Protein AF-A0A254Q9S1-F1 (afdb_monomer)

Nearest PDB structures (foldseek):
  4hr1-assembly1_A  TM=2.603E-01  e=7.343E+00  Pyrococcus abyssi virus 1

Mean predicted aligned error: 4.77 Å

Solvent-accessible surface area (backbone atoms only — not comparable to full-atom values): 5994 Å² total; per-residue (Å²): 132,67,74,38,34,50,60,61,39,41,52,50,66,71,70,48,56,63,75,57,50,44,69,72,57,48,68,79,74,77,31,35,70,64,51,52,54,50,50,54,49,52,60,66,69,50,55,57,71,55,45,40,52,25,61,73,69,67,54,74,69,99,66,93,70,50,78,70,41,63,74,41,57,93,47,40,64,64,44,48,50,54,48,35,47,77,71,67,54,62,42,67,43,74,77,79,73,82,124

Foldseek 3Di:
DDQFPQLQLLCCLLPPDLVVVCVLQDDPPLAHPLLSVQVVQQSPLDDSVSSVVCLVVVHGHPGDDDPSCVVCSVCSSVSVVVRCVVSVSTHGPPPPPPD

pLDDT: mean 89.42, std 12.67, range [37.41, 96.69]

Structure (mmCIF, N/CA/C/O backbone):
data_AF-A0A254Q9S1-F1
#
_entry.id   AF-A0A254Q9S1-F1
#
loop_
_atom_site.group_PDB
_atom_site.id
_atom_site.type_symbol
_atom_site.label_atom_id
_atom_site.label_alt_id
_atom_site.label_comp_id
_atom_site.label_asym_id
_atom_site.label_entity_id
_atom_site.label_seq_id
_atom_site.pdbx_PDB_ins_code
_atom_site.Cartn_x
_atom_site.Cartn_y
_atom_site.Cartn_z
_atom_site.occupancy
_atom_site.B_iso_or_equiv
_atom_site.auth_seq_id
_atom_site.auth_comp_id
_atom_site.auth_asym_id
_atom_site.auth_atom_id
_atom_site.pdbx_PDB_model_num
ATOM 1 N N . MET A 1 1 ? 14.853 10.695 -2.754 1.00 53.91 1 MET A N 1
ATOM 2 C CA . MET A 1 1 ? 15.233 9.310 -3.083 1.00 53.91 1 MET A CA 1
ATOM 3 C C . MET A 1 1 ? 14.813 8.431 -1.928 1.00 53.91 1 MET A C 1
ATOM 5 O O . MET A 1 1 ? 15.469 8.437 -0.891 1.00 53.91 1 MET A O 1
ATOM 9 N N . SER A 1 2 ? 13.680 7.753 -2.096 1.00 65.62 2 SER A N 1
ATOM 10 C CA . SER A 1 2 ? 13.228 6.690 -1.205 1.00 65.62 2 SER A CA 1
ATOM 11 C C . SER A 1 2 ? 14.320 5.636 -1.016 1.00 65.62 2 SER A C 1
ATOM 13 O O . SER A 1 2 ? 15.024 5.274 -1.956 1.00 65.62 2 SER A O 1
ATOM 15 N N . GLN A 1 3 ? 14.445 5.125 0.207 1.00 81.06 3 GLN A N 1
ATOM 16 C CA . GLN A 1 3 ? 15.320 3.993 0.532 1.00 81.06 3 GLN A CA 1
ATOM 17 C C . GLN A 1 3 ? 14.871 2.678 -0.134 1.00 81.06 3 GLN A C 1
ATOM 19 O O . GLN A 1 3 ? 15.621 1.702 -0.143 1.00 81.06 3 GLN A O 1
ATOM 24 N N . TYR A 1 4 ? 13.650 2.647 -0.674 1.00 88.25 4 TYR A N 1
ATOM 25 C CA . TYR A 1 4 ? 13.018 1.467 -1.251 1.00 88.25 4 TYR A CA 1
ATOM 26 C C . TYR A 1 4 ? 12.815 1.604 -2.760 1.00 88.25 4 TYR A C 1
ATOM 28 O O . TYR A 1 4 ? 12.620 2.710 -3.266 1.00 88.25 4 TYR A O 1
ATOM 36 N N . ASP A 1 5 ? 12.789 0.475 -3.466 1.00 91.19 5 ASP A N 1
ATOM 37 C CA . ASP A 1 5 ? 12.329 0.395 -4.853 1.00 91.19 5 ASP A CA 1
ATOM 38 C C . ASP A 1 5 ? 10.794 0.512 -4.906 1.00 91.19 5 ASP A C 1
ATOM 40 O O . ASP A 1 5 ? 10.041 -0.464 -4.954 1.00 91.19 5 ASP A O 1
ATOM 44 N N . VAL A 1 6 ? 10.320 1.757 -4.835 1.00 93.00 6 VAL A N 1
ATOM 45 C CA . VAL A 1 6 ? 8.885 2.079 -4.822 1.00 93.00 6 VAL A CA 1
ATOM 46 C C . VAL A 1 6 ? 8.226 1.781 -6.175 1.00 93.00 6 VAL A C 1
ATOM 48 O O . VAL A 1 6 ? 7.046 1.435 -6.216 1.00 93.00 6 VAL A O 1
ATOM 51 N N . ALA A 1 7 ? 8.978 1.860 -7.276 1.00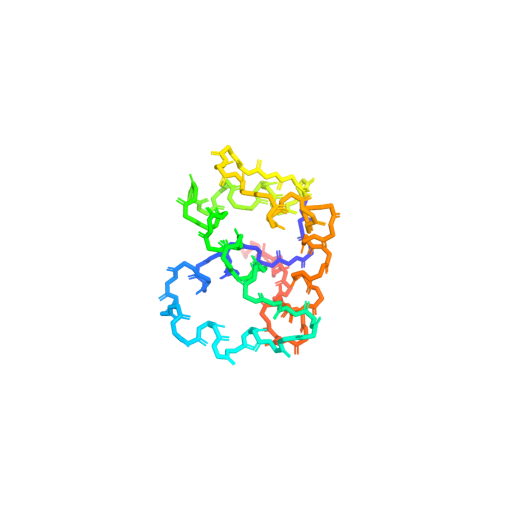 92.88 7 ALA A N 1
ATOM 52 C CA . ALA A 1 7 ? 8.497 1.489 -8.604 1.00 92.88 7 ALA A CA 1
ATOM 53 C C . ALA A 1 7 ? 8.223 -0.022 -8.688 1.00 92.88 7 ALA A C 1
ATOM 55 O O . ALA A 1 7 ? 7.150 -0.444 -9.127 1.00 92.88 7 ALA A O 1
ATOM 56 N N . GLY A 1 8 ? 9.144 -0.849 -8.184 1.00 93.06 8 GLY A N 1
ATOM 57 C CA . GLY A 1 8 ? 8.941 -2.291 -8.042 1.00 93.06 8 GLY A CA 1
ATOM 58 C C . GLY A 1 8 ? 7.734 -2.631 -7.164 1.00 93.06 8 GLY A C 1
ATOM 59 O O . GLY A 1 8 ? 6.902 -3.459 -7.548 1.00 93.06 8 GLY A O 1
ATOM 60 N N . LEU A 1 9 ? 7.573 -1.932 -6.032 1.00 94.69 9 LEU A N 1
ATOM 61 C CA . LEU A 1 9 ? 6.397 -2.075 -5.168 1.00 94.69 9 LEU A CA 1
ATOM 62 C C . LEU A 1 9 ? 5.097 -1.759 -5.923 1.00 94.69 9 LEU A C 1
ATOM 64 O O . LEU A 1 9 ? 4.152 -2.545 -5.857 1.00 94.69 9 LEU A O 1
ATOM 68 N N . TYR A 1 10 ? 5.041 -0.638 -6.650 1.00 96.06 10 TYR A N 1
ATOM 69 C CA . TYR A 1 10 ? 3.871 -0.275 -7.450 1.00 96.06 1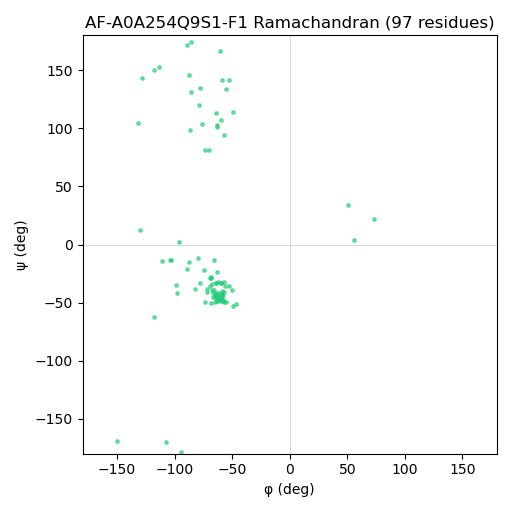0 TYR A CA 1
ATOM 70 C C . TYR A 1 10 ? 3.533 -1.365 -8.468 1.00 96.06 10 TYR A C 1
ATOM 72 O O . TYR A 1 10 ? 2.388 -1.810 -8.512 1.00 96.06 10 TYR A O 1
ATOM 80 N N . ASN A 1 11 ? 4.516 -1.834 -9.243 1.00 94.88 11 ASN A N 1
ATOM 81 C CA . ASN A 1 11 ? 4.294 -2.868 -10.254 1.00 94.88 11 ASN A CA 1
ATOM 82 C C . ASN A 1 11 ? 3.729 -4.147 -9.636 1.00 94.88 11 ASN A C 1
ATOM 84 O O . ASN A 1 11 ? 2.767 -4.720 -10.150 1.00 94.88 11 ASN A O 1
ATOM 88 N N . PHE A 1 12 ? 4.265 -4.567 -8.490 1.00 94.94 12 PHE A N 1
ATOM 89 C CA . PHE A 1 12 ? 3.728 -5.707 -7.763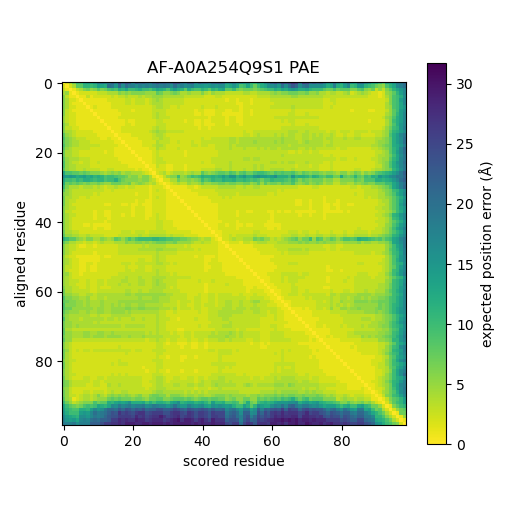 1.00 94.94 12 PHE A CA 1
ATOM 90 C C . PHE A 1 12 ? 2.273 -5.472 -7.319 1.00 94.94 12 PHE A C 1
ATOM 92 O O . PHE A 1 12 ? 1.415 -6.321 -7.563 1.00 94.94 12 PHE A O 1
ATOM 99 N N . LEU A 1 13 ? 1.964 -4.325 -6.706 1.00 95.56 13 LEU A N 1
ATOM 100 C CA . LEU A 1 13 ? 0.614 -4.009 -6.221 1.00 95.56 13 LEU A CA 1
ATOM 101 C C . LEU A 1 13 ? -0.407 -3.818 -7.355 1.00 95.56 13 LEU A C 1
ATOM 103 O O . LEU A 1 13 ? -1.574 -4.165 -7.191 1.00 95.56 13 LEU A O 1
ATOM 107 N N . ALA A 1 14 ? 0.011 -3.274 -8.496 1.00 95.81 14 ALA A N 1
ATOM 108 C CA . ALA A 1 14 ? -0.856 -3.004 -9.639 1.00 95.81 14 ALA A CA 1
ATOM 109 C C . ALA A 1 14 ? -1.161 -4.266 -10.460 1.00 95.81 14 ALA A C 1
ATOM 111 O O . ALA A 1 14 ? -2.260 -4.392 -11.004 1.00 95.81 14 ALA A O 1
ATOM 112 N N . HIS A 1 15 ? -0.208 -5.201 -10.549 1.00 94.69 15 HIS A N 1
ATOM 113 C CA . HIS A 1 15 ? -0.318 -6.382 -11.412 1.00 94.69 15 HIS A CA 1
ATOM 114 C C . HIS A 1 15 ? -0.638 -7.684 -10.670 1.00 94.69 15 HIS A C 1
ATOM 116 O O . HIS A 1 15 ? -1.035 -8.664 -11.303 1.00 94.69 15 HIS A O 1
ATOM 122 N N . THR A 1 16 ? -0.524 -7.717 -9.342 1.00 94.69 16 THR A N 1
ATOM 123 C CA . THR A 1 16 ? -0.945 -8.886 -8.561 1.00 94.69 16 THR A CA 1
ATOM 124 C C . THR A 1 16 ? -2.469 -8.902 -8.398 1.00 94.69 16 THR A C 1
ATOM 126 O O . THR A 1 16 ? -3.057 -7.882 -8.032 1.00 94.69 16 THR A O 1
ATOM 129 N N . PRO A 1 17 ? -3.146 -10.052 -8.602 1.00 95.06 17 PRO A N 1
ATOM 130 C CA . PRO A 1 17 ? -4.585 -10.156 -8.384 1.00 95.06 17 PRO A CA 1
ATOM 131 C C . PRO A 1 17 ? -4.994 -9.722 -6.972 1.00 95.06 17 PRO A C 1
ATOM 133 O O . PRO A 1 17 ? -4.421 -10.179 -5.979 1.00 95.06 17 PRO A O 1
ATOM 136 N N . GLU A 1 18 ? -6.045 -8.903 -6.869 1.00 94.06 18 GLU A N 1
ATOM 137 C CA . GLU A 1 18 ? -6.517 -8.370 -5.582 1.00 94.06 18 GLU A CA 1
ATOM 138 C C . GLU A 1 18 ? -6.847 -9.459 -4.561 1.00 94.06 18 GLU A C 1
ATOM 140 O O . GLU A 1 18 ? -6.602 -9.281 -3.373 1.00 94.06 18 GLU A O 1
ATOM 145 N N . SER A 1 19 ? -7.389 -10.597 -5.003 1.00 94.38 19 SER A N 1
ATOM 146 C CA . SER A 1 19 ? -7.703 -11.720 -4.115 1.00 94.38 19 SER A CA 1
ATOM 147 C C . SER A 1 19 ? -6.446 -12.316 -3.470 1.00 94.38 19 SER A C 1
ATOM 149 O O . SER A 1 19 ? -6.500 -12.753 -2.320 1.00 94.38 19 SER A O 1
ATOM 151 N N . GLY A 1 20 ? -5.314 -12.298 -4.180 1.00 94.31 20 GLY A N 1
ATOM 152 C CA . GLY A 1 20 ? -4.005 -12.687 -3.662 1.00 94.31 20 GLY A CA 1
ATOM 153 C C . GLY A 1 20 ? -3.444 -11.635 -2.711 1.00 94.31 20 GLY A C 1
ATOM 154 O O . GLY A 1 20 ? -3.095 -11.962 -1.577 1.00 94.31 20 GLY A O 1
ATOM 155 N N . LEU A 1 21 ? -3.447 -10.363 -3.126 1.00 94.88 21 LEU A N 1
ATOM 156 C CA . LEU A 1 21 ? -2.976 -9.257 -2.285 1.00 94.88 21 LEU A CA 1
ATOM 157 C C . LEU A 1 21 ? -3.759 -9.165 -0.974 1.00 94.88 21 LEU A C 1
ATOM 159 O O . LEU A 1 21 ? -3.170 -8.999 0.088 1.00 94.88 21 LEU A O 1
ATOM 163 N N . ARG A 1 22 ? -5.082 -9.331 -1.028 1.00 94.56 22 ARG A N 1
ATOM 164 C CA . ARG A 1 22 ? -5.952 -9.302 0.148 1.00 94.56 22 ARG A CA 1
ATOM 165 C C . ARG A 1 22 ? -5.593 -10.406 1.136 1.00 94.56 22 ARG A C 1
ATOM 167 O O . ARG A 1 22 ? -5.440 -10.115 2.313 1.00 94.56 22 ARG A O 1
ATOM 174 N N . LYS A 1 23 ? -5.404 -11.645 0.666 1.00 93.19 23 LYS A N 1
ATOM 175 C CA . LYS A 1 23 ? -4.972 -12.773 1.515 1.00 93.19 23 LYS A CA 1
ATOM 176 C C . LYS A 1 23 ? -3.591 -12.551 2.134 1.00 93.19 23 LYS A C 1
ATOM 178 O O . LYS A 1 23 ? -3.330 -13.050 3.221 1.00 93.19 23 LYS A O 1
ATOM 183 N N . MET A 1 24 ? -2.711 -11.847 1.429 1.00 92.38 24 MET A N 1
ATOM 184 C CA . MET A 1 24 ? -1.339 -11.604 1.868 1.00 92.38 24 MET A CA 1
ATOM 185 C C . MET A 1 24 ? -1.226 -10.437 2.857 1.00 92.38 24 MET A C 1
ATOM 187 O O . MET A 1 24 ? -0.421 -10.485 3.787 1.00 92.38 24 MET A O 1
ATOM 191 N N . LEU A 1 25 ? -1.999 -9.374 2.637 1.00 93.56 25 LEU A N 1
ATOM 192 C CA . LEU A 1 25 ? -1.867 -8.119 3.369 1.00 93.56 25 LEU A CA 1
ATOM 193 C C . LEU A 1 25 ? -2.869 -8.001 4.512 1.00 93.56 25 LEU A C 1
ATOM 195 O O . LEU A 1 25 ? -2.485 -7.544 5.581 1.00 93.56 25 LEU A O 1
ATOM 199 N N . VAL A 1 26 ? -4.128 -8.400 4.313 1.00 94.31 26 VAL A N 1
ATOM 200 C CA . VAL A 1 26 ? -5.191 -8.152 5.294 1.00 94.31 26 VAL A CA 1
ATOM 201 C C . VAL A 1 26 ? -5.113 -9.153 6.443 1.00 94.31 26 VAL A C 1
ATOM 203 O O . VAL A 1 26 ? -5.260 -10.354 6.238 1.00 94.31 26 VAL A O 1
ATOM 206 N N . ASP A 1 27 ? -4.939 -8.653 7.668 1.00 86.12 27 ASP A N 1
ATOM 207 C CA . ASP A 1 27 ? -4.817 -9.474 8.884 1.00 86.12 27 ASP A CA 1
ATOM 208 C C . ASP A 1 27 ? -5.745 -9.039 10.034 1.00 86.12 27 ASP A C 1
ATOM 210 O O . ASP A 1 27 ? -5.602 -9.496 11.169 1.00 86.12 27 ASP A O 1
ATOM 214 N N . ALA A 1 28 ? -6.715 -8.164 9.741 1.00 72.69 28 ALA A N 1
ATOM 215 C CA . ALA A 1 28 ? -7.711 -7.614 10.671 1.00 72.69 28 ALA A CA 1
ATOM 216 C C . ALA A 1 28 ? -7.147 -6.906 11.924 1.00 72.69 28 ALA A C 1
ATOM 218 O O . ALA A 1 28 ? -7.931 -6.450 12.758 1.00 72.69 28 ALA A O 1
ATOM 219 N N . LYS A 1 29 ? -5.820 -6.763 12.047 1.00 80.06 29 LYS A N 1
ATOM 220 C CA . LYS A 1 29 ? -5.147 -6.065 13.149 1.00 80.06 29 LYS A CA 1
ATOM 221 C C . LYS A 1 29 ? -4.359 -4.866 12.644 1.00 80.06 29 LYS A C 1
ATOM 223 O O . LYS A 1 29 ? -4.670 -3.740 13.013 1.00 80.06 29 LYS A O 1
ATOM 228 N N . SER A 1 30 ? -3.362 -5.124 11.810 1.00 82.38 30 SER A N 1
ATOM 229 C CA . SER A 1 30 ? -2.361 -4.149 11.377 1.00 82.38 30 SER A CA 1
ATOM 230 C C . SER A 1 30 ? -2.705 -3.573 10.011 1.00 82.38 30 SER A C 1
ATOM 232 O O . SER A 1 30 ? -2.482 -2.396 9.757 1.00 82.38 30 SER A O 1
ATOM 234 N N . PHE A 1 31 ? -3.294 -4.393 9.140 1.00 93.44 31 PHE A N 1
ATOM 235 C CA . PHE A 1 31 ? -3.782 -3.965 7.837 1.00 93.44 31 PHE A CA 1
ATOM 236 C C . PHE A 1 31 ? -5.202 -4.486 7.656 1.00 93.44 31 PHE A C 1
ATOM 238 O O . PHE A 1 31 ? -5.451 -5.677 7.461 1.00 93.44 31 PHE A O 1
ATOM 245 N N . THR A 1 32 ? -6.169 -3.589 7.793 1.00 95.12 32 THR A N 1
ATOM 246 C CA . THR A 1 32 ? -7.585 -3.950 7.678 1.00 95.12 32 THR A CA 1
ATOM 247 C C . THR A 1 32 ? -8.070 -3.848 6.237 1.00 95.12 32 THR A C 1
ATOM 249 O O . THR A 1 32 ? -7.410 -3.293 5.360 1.00 95.12 32 THR A O 1
ATOM 252 N N . GLU A 1 33 ? -9.288 -4.322 6.007 1.00 94.88 33 GLU A N 1
ATOM 253 C CA . GLU A 1 33 ? -9.997 -4.168 4.739 1.00 94.88 33 GLU A CA 1
ATOM 254 C C . GLU A 1 33 ? -10.062 -2.698 4.271 1.00 94.88 33 GLU A C 1
ATOM 256 O O . GLU A 1 33 ? -9.928 -2.410 3.085 1.00 94.88 33 GLU A O 1
ATOM 261 N N . THR A 1 34 ? -10.191 -1.744 5.200 1.00 95.31 34 THR A N 1
ATOM 262 C CA . THR A 1 34 ? -10.160 -0.306 4.884 1.00 95.31 34 THR A CA 1
ATOM 263 C C . THR A 1 34 ? -8.803 0.123 4.324 1.00 95.31 34 THR A C 1
ATOM 265 O O . THR A 1 34 ? -8.761 0.857 3.341 1.00 95.31 34 THR A O 1
ATOM 268 N N . HIS A 1 35 ? -7.699 -0.370 4.897 1.00 96.19 35 HIS A N 1
ATOM 269 C CA . HIS A 1 35 ? -6.350 -0.080 4.402 1.00 96.19 35 HIS A CA 1
ATOM 270 C C . HIS A 1 35 ? -6.160 -0.638 2.999 1.00 96.19 35 HIS A C 1
ATOM 272 O O . HIS A 1 35 ? -5.691 0.067 2.110 1.00 96.19 35 HIS A O 1
ATOM 278 N N . PHE A 1 36 ? -6.594 -1.880 2.782 1.00 96.69 36 PHE A N 1
ATOM 279 C CA . PHE A 1 36 ? -6.528 -2.518 1.475 1.00 96.69 36 PHE A CA 1
ATOM 280 C C . PHE A 1 36 ? -7.307 -1.733 0.416 1.00 96.69 36 PHE A C 1
ATOM 282 O O . PHE A 1 36 ? -6.782 -1.438 -0.655 1.00 96.69 36 PHE A O 1
ATOM 289 N N . ASN A 1 37 ? -8.535 -1.324 0.730 1.00 95.75 37 ASN A N 1
ATOM 290 C CA . ASN A 1 37 ? -9.359 -0.567 -0.206 1.00 95.75 37 ASN A CA 1
ATOM 291 C C . ASN A 1 37 ? -8.776 0.823 -0.501 1.00 95.75 37 ASN A C 1
ATOM 293 O O . ASN A 1 37 ? -8.787 1.248 -1.657 1.00 95.75 37 ASN A O 1
ATOM 297 N N . LEU A 1 38 ? -8.226 1.518 0.501 1.00 96.19 38 LEU A N 1
ATOM 298 C CA . LEU A 1 38 ? -7.539 2.794 0.294 1.00 96.19 38 LEU A CA 1
ATOM 299 C C . LEU A 1 38 ? -6.265 2.622 -0.548 1.00 96.19 38 LEU A C 1
ATOM 301 O O . LEU A 1 38 ? -6.071 3.366 -1.506 1.00 96.19 38 LEU A O 1
ATOM 305 N 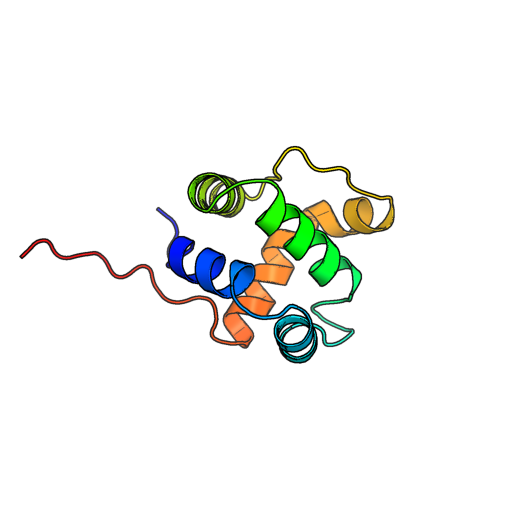N . MET A 1 39 ? -5.455 1.599 -0.271 1.00 95.94 39 MET A N 1
ATOM 306 C CA . MET A 1 39 ? -4.278 1.248 -1.071 1.00 95.94 39 MET A CA 1
ATOM 307 C C . MET A 1 39 ? -4.649 1.030 -2.541 1.00 95.94 39 MET A C 1
ATOM 309 O O . MET A 1 39 ? -4.043 1.640 -3.418 1.00 95.94 39 MET A O 1
ATOM 313 N N . MET A 1 40 ? -5.678 0.224 -2.824 1.00 96.12 40 MET A N 1
ATOM 314 C CA . MET A 1 40 ? -6.110 -0.026 -4.202 1.00 96.12 40 MET A CA 1
ATOM 315 C C . MET A 1 40 ? -6.629 1.241 -4.891 1.00 96.12 40 MET A C 1
ATOM 317 O O . MET A 1 40 ? -6.424 1.400 -6.092 1.00 96.12 40 MET A O 1
ATOM 321 N N . LYS A 1 41 ? -7.268 2.168 -4.160 1.00 95.56 41 LYS A N 1
ATOM 322 C CA . LYS A 1 41 ? -7.641 3.481 -4.715 1.00 95.56 41 LYS A CA 1
ATOM 323 C C . LYS A 1 41 ? -6.410 4.286 -5.116 1.00 95.56 41 LYS A C 1
ATOM 325 O O . LYS A 1 41 ? -6.426 4.872 -6.188 1.00 95.56 41 LYS A O 1
ATOM 330 N N . ILE A 1 42 ? -5.372 4.310 -4.279 1.00 95.75 42 ILE A N 1
ATOM 331 C CA . ILE A 1 42 ? -4.127 5.050 -4.536 1.00 95.75 42 ILE A CA 1
ATOM 332 C C . ILE A 1 42 ? -3.398 4.462 -5.747 1.00 95.75 42 ILE A C 1
ATOM 334 O O . ILE A 1 42 ? -3.082 5.200 -6.675 1.00 95.75 42 ILE A O 1
ATOM 338 N N . VAL A 1 43 ? -3.210 3.138 -5.779 1.00 95.12 43 VAL A N 1
ATOM 339 C CA . VAL A 1 43 ? -2.542 2.423 -6.884 1.00 95.12 43 VAL A CA 1
ATOM 340 C C . VAL A 1 43 ? -3.271 2.636 -8.216 1.00 95.12 43 VAL A C 1
ATOM 342 O O . VAL A 1 43 ? -2.633 2.717 -9.253 1.00 95.12 43 VAL A O 1
ATOM 345 N N . ARG A 1 44 ? -4.603 2.767 -8.204 1.00 94.12 44 ARG A N 1
ATOM 346 C CA . ARG A 1 44 ? -5.416 2.995 -9.414 1.00 94.12 44 ARG A CA 1
ATOM 347 C C . ARG A 1 44 ? -5.596 4.457 -9.807 1.00 94.12 44 ARG A C 1
ATOM 349 O O . ARG A 1 44 ? -6.098 4.722 -10.895 1.00 94.12 44 ARG A O 1
ATOM 356 N N . ALA A 1 45 ? -5.291 5.397 -8.917 1.00 93.25 45 ALA A N 1
ATOM 357 C CA . ALA A 1 45 ? -5.547 6.817 -9.152 1.00 93.25 45 ALA A CA 1
ATOM 358 C C . ALA A 1 45 ? -4.656 7.402 -10.250 1.00 93.25 45 ALA A C 1
ATOM 360 O O . ALA A 1 45 ? -5.036 8.374 -10.900 1.00 93.25 45 ALA A O 1
ATOM 361 N N . GLY A 1 46 ? -3.478 6.810 -10.419 1.00 87.00 46 GLY A N 1
ATOM 362 C CA . GLY A 1 46 ? -2.440 7.258 -11.324 1.00 87.00 46 GLY A CA 1
ATOM 363 C C . GLY A 1 46 ? -1.599 6.095 -11.829 1.00 87.00 46 GLY A C 1
ATOM 364 O O . GLY A 1 46 ? -1.941 4.932 -11.637 1.00 87.00 46 GLY A O 1
ATOM 365 N N . GLY A 1 47 ? -0.492 6.435 -12.482 1.00 90.94 47 GLY A N 1
ATOM 366 C CA . GLY A 1 47 ? 0.548 5.476 -12.843 1.00 90.94 47 GLY A CA 1
ATOM 367 C C . GLY A 1 47 ? 1.666 5.414 -11.803 1.00 90.94 47 GLY A C 1
ATOM 368 O O . GLY A 1 47 ? 1.665 6.154 -10.817 1.00 90.94 47 GLY A O 1
ATOM 369 N N . GLU A 1 48 ? 2.666 4.586 -12.091 1.00 94.81 48 GLU A N 1
ATOM 370 C CA . GLU A 1 48 ? 3.847 4.368 -11.248 1.00 94.81 48 GLU A CA 1
ATOM 371 C C . GLU A 1 48 ? 4.477 5.672 -10.744 1.00 94.81 48 GLU A C 1
ATOM 373 O O . GLU A 1 48 ? 4.646 5.846 -9.542 1.00 94.81 48 GLU A O 1
ATOM 378 N N . ALA A 1 49 ? 4.749 6.626 -11.640 1.00 93.81 49 ALA A N 1
ATOM 379 C CA . ALA A 1 49 ? 5.403 7.886 -11.284 1.00 93.81 49 ALA A CA 1
ATOM 380 C C . ALA A 1 49 ? 4.626 8.691 -10.225 1.00 93.81 49 ALA A C 1
ATOM 382 O O . ALA A 1 49 ? 5.225 9.230 -9.298 1.00 93.81 49 ALA A O 1
ATOM 383 N N . GLN A 1 50 ? 3.292 8.731 -10.326 1.00 94.56 50 GLN A N 1
ATOM 384 C CA . GLN A 1 50 ? 2.454 9.416 -9.338 1.00 94.56 50 GLN A CA 1
ATOM 385 C C . GLN A 1 50 ? 2.407 8.645 -8.021 1.00 94.56 50 GLN A C 1
ATOM 387 O O . GLN A 1 50 ? 2.440 9.250 -6.955 1.00 94.56 50 GLN A O 1
ATOM 392 N N . PHE A 1 51 ? 2.356 7.311 -8.072 1.00 95.69 51 PHE A N 1
ATOM 393 C CA . PHE A 1 51 ? 2.430 6.499 -6.861 1.00 95.69 51 PHE A CA 1
ATOM 394 C C . PHE A 1 51 ? 3.747 6.731 -6.115 1.00 95.69 51 PHE A C 1
ATOM 396 O O . PHE A 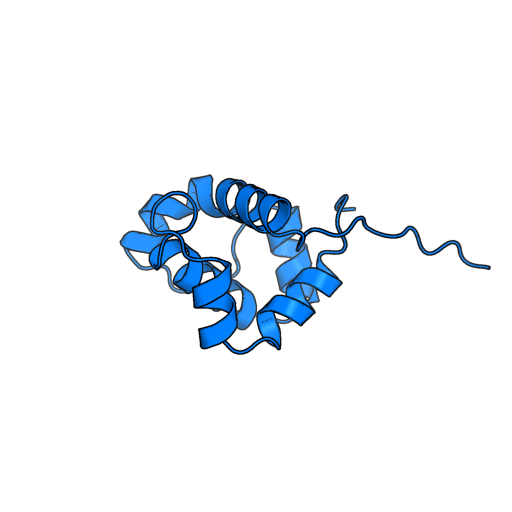1 51 ? 3.724 6.933 -4.904 1.00 95.69 51 PHE A O 1
ATOM 403 N N . VAL A 1 52 ? 4.876 6.747 -6.832 1.00 94.38 52 VAL A N 1
ATOM 404 C CA . VAL A 1 52 ? 6.200 7.029 -6.260 1.00 94.38 52 VAL A CA 1
ATOM 405 C C . VAL A 1 52 ? 6.219 8.409 -5.610 1.00 94.38 52 VAL A C 1
ATOM 407 O O . VAL A 1 52 ? 6.624 8.529 -4.456 1.00 94.38 52 VAL A O 1
ATOM 410 N N . GLU A 1 53 ? 5.725 9.433 -6.306 1.00 94.88 53 GLU A N 1
ATOM 411 C CA . GLU A 1 53 ? 5.644 10.792 -5.768 1.00 94.88 53 GLU A CA 1
ATOM 412 C C . GLU A 1 53 ? 4.822 10.849 -4.470 1.00 94.88 53 GLU A C 1
ATOM 414 O O . GLU A 1 53 ? 5.284 11.409 -3.473 1.00 94.88 53 GLU A O 1
ATOM 419 N N . HIS A 1 54 ? 3.637 10.230 -4.458 1.00 95.75 54 HIS A N 1
ATOM 420 C CA . HIS A 1 54 ? 2.752 10.234 -3.292 1.00 95.75 54 HIS A CA 1
ATOM 421 C C . HIS A 1 54 ? 3.293 9.410 -2.121 1.00 95.75 54 HIS A C 1
ATOM 423 O O . HIS A 1 54 ? 3.151 9.799 -0.963 1.00 95.75 54 HIS A O 1
ATOM 429 N N . PHE A 1 55 ? 3.967 8.298 -2.413 1.00 94.31 55 PHE A N 1
ATOM 430 C CA . PHE A 1 55 ? 4.659 7.499 -1.409 1.00 94.31 55 PHE A CA 1
ATOM 431 C C . PHE A 1 55 ? 5.785 8.306 -0.748 1.00 94.31 55 PHE A C 1
ATOM 433 O O . PHE A 1 55 ? 5.897 8.313 0.476 1.00 94.31 55 PHE A O 1
ATOM 440 N N . GLU A 1 56 ? 6.614 9.002 -1.537 1.00 92.12 56 GLU A N 1
ATOM 441 C CA . GLU A 1 56 ? 7.740 9.788 -1.015 1.00 92.12 56 GLU A CA 1
ATOM 442 C C . GLU A 1 56 ? 7.278 10.996 -0.194 1.00 92.12 56 GLU A C 1
ATOM 444 O O . GLU A 1 56 ? 7.870 11.305 0.841 1.00 92.12 56 GLU A O 1
ATOM 449 N N . LYS A 1 57 ? 6.211 11.668 -0.635 1.00 93.44 57 LYS A N 1
ATOM 450 C CA . LYS A 1 57 ? 5.625 12.814 0.072 1.00 93.44 57 LYS A CA 1
ATOM 451 C C . LYS A 1 57 ? 4.730 12.412 1.240 1.00 93.44 57 LYS A C 1
ATOM 453 O O . LYS A 1 57 ? 4.352 13.275 2.029 1.00 93.44 57 LYS A O 1
ATOM 458 N N . GLN A 1 58 ? 4.385 11.128 1.337 1.00 92.75 58 GLN A N 1
ATOM 459 C CA . GLN A 1 58 ? 3.370 10.606 2.251 1.00 92.75 58 GLN A CA 1
ATOM 460 C C . GLN A 1 58 ? 2.042 11.377 2.166 1.00 92.75 58 GLN A C 1
ATOM 462 O O . GLN A 1 58 ? 1.325 11.534 3.156 1.00 92.75 58 GLN A O 1
ATOM 467 N N . ASP A 1 59 ? 1.704 11.853 0.969 1.00 94.81 59 ASP A N 1
ATOM 468 C CA . ASP A 1 59 ? 0.434 12.498 0.662 1.00 94.81 59 ASP A CA 1
ATOM 469 C C . ASP A 1 59 ? -0.430 11.563 -0.198 1.00 94.81 59 ASP A C 1
ATOM 471 O O . ASP A 1 59 ? -0.173 10.362 -0.298 1.00 94.81 59 ASP A O 1
ATOM 475 N N . PHE A 1 60 ? -1.539 12.065 -0.734 1.00 95.06 60 PHE A N 1
ATOM 476 C CA . PHE A 1 60 ? -2.490 11.230 -1.456 1.00 95.06 60 PHE A CA 1
ATOM 477 C C . PHE A 1 60 ? -2.798 11.820 -2.828 1.00 95.06 60 PHE A C 1
ATOM 479 O O . PHE A 1 60 ? -2.962 13.040 -2.942 1.00 95.06 60 PHE A O 1
ATOM 486 N N . PRO A 1 61 ? -2.978 10.967 -3.852 1.00 94.62 61 PRO A N 1
ATOM 487 C CA . PRO A 1 61 ? -3.519 11.410 -5.124 1.00 94.62 61 PRO A CA 1
ATOM 488 C C . PRO A 1 61 ? -4.922 11.978 -4.939 1.00 94.62 61 PRO A C 1
ATOM 490 O O . PRO A 1 61 ? -5.587 11.781 -3.918 1.00 94.62 61 PRO A O 1
ATOM 493 N N . LYS A 1 62 ? -5.419 12.662 -5.969 1.00 93.25 62 LYS A N 1
ATOM 494 C CA . LYS A 1 62 ? -6.784 13.192 -5.975 1.00 93.25 62 LYS A CA 1
ATOM 495 C C . LYS A 1 62 ? -7.806 12.052 -6.091 1.00 93.25 62 LYS A C 1
ATOM 497 O O . LYS A 1 62 ? -8.322 11.770 -7.168 1.00 93.25 62 LYS A O 1
ATOM 502 N N . ILE A 1 63 ? -8.114 11.409 -4.965 1.00 93.56 63 ILE A N 1
ATOM 503 C CA . ILE A 1 63 ? -9.060 10.292 -4.850 1.00 93.56 63 ILE A CA 1
ATOM 504 C C . ILE A 1 63 ? -10.240 10.629 -3.945 1.00 93.56 63 ILE A C 1
ATOM 506 O O . ILE A 1 63 ? -10.132 11.386 -2.981 1.00 93.56 63 ILE A O 1
ATOM 510 N N . LYS A 1 64 ? -11.392 10.014 -4.227 1.00 93.75 64 LYS A N 1
ATOM 511 C CA . LYS A 1 64 ? -12.567 10.116 -3.358 1.00 93.75 64 LYS A CA 1
ATOM 512 C C . LYS A 1 64 ? -12.384 9.232 -2.121 1.00 93.75 64 LYS A C 1
ATOM 514 O O . LYS A 1 64 ? -12.547 8.007 -2.178 1.00 93.75 64 LYS A O 1
ATOM 519 N N . MET A 1 65 ? -12.081 9.871 -0.997 1.00 93.12 65 MET A N 1
ATOM 520 C CA . MET A 1 65 ? -12.015 9.229 0.314 1.00 93.12 65 MET A CA 1
ATOM 521 C C . MET A 1 65 ? -13.398 9.185 0.964 1.00 93.12 65 MET A C 1
ATOM 523 O O . MET A 1 65 ? -14.118 10.182 0.999 1.00 93.12 65 MET A O 1
ATOM 527 N N . GLY A 1 66 ? -13.779 8.013 1.466 1.00 93.56 66 GLY A N 1
ATOM 528 C CA . GLY A 1 66 ? -14.959 7.853 2.308 1.00 93.56 66 GLY A CA 1
ATOM 529 C C . GLY A 1 66 ? -14.649 8.125 3.786 1.00 93.56 66 GLY A C 1
ATOM 530 O O . GLY A 1 66 ? -13.484 8.260 4.161 1.00 93.56 66 GLY A O 1
ATOM 531 N N . PRO A 1 67 ? -15.666 8.128 4.665 1.00 95.81 67 PRO A N 1
ATOM 532 C CA . PRO A 1 67 ? -15.473 8.371 6.097 1.00 95.81 67 PRO A CA 1
ATOM 533 C C . PRO A 1 67 ? -14.497 7.398 6.774 1.00 95.81 67 PRO A C 1
ATOM 535 O O . PRO A 1 67 ? -13.800 7.780 7.707 1.00 95.81 67 PRO A O 1
ATOM 538 N N . ALA A 1 68 ? -14.437 6.143 6.315 1.00 94.62 68 ALA A N 1
ATOM 539 C CA . ALA A 1 68 ? -13.504 5.144 6.839 1.00 94.62 68 ALA A CA 1
ATOM 540 C C . ALA A 1 68 ? -12.050 5.431 6.424 1.00 94.62 68 ALA A C 1
ATOM 542 O O . ALA A 1 68 ? -11.158 5.337 7.261 1.00 94.62 68 ALA A O 1
ATOM 543 N N . ASP A 1 69 ? -11.832 5.853 5.175 1.00 93.75 69 ASP A N 1
ATOM 544 C CA . ASP A 1 69 ? -10.509 6.231 4.664 1.00 93.75 69 ASP A CA 1
ATOM 545 C C . ASP A 1 69 ? -9.973 7.452 5.422 1.00 93.75 69 ASP A C 1
ATOM 547 O O . ASP A 1 69 ? -8.830 7.470 5.866 1.00 93.75 69 ASP A O 1
ATOM 551 N N . VAL A 1 70 ? -10.832 8.456 5.649 1.00 95.19 70 VAL A N 1
ATOM 552 C CA . VAL A 1 70 ? -10.466 9.689 6.363 1.00 95.19 70 VAL A CA 1
ATOM 553 C C . VAL A 1 70 ? -9.991 9.408 7.791 1.00 95.19 70 VAL A C 1
ATOM 555 O O . VAL A 1 70 ? -9.101 10.101 8.271 1.00 95.19 70 VAL A O 1
ATOM 558 N N . LYS A 1 71 ? -10.539 8.385 8.460 1.00 94.31 71 LYS A N 1
ATOM 559 C CA . LYS A 1 71 ? -10.123 7.994 9.817 1.00 94.31 71 LYS A CA 1
ATOM 560 C C . LYS A 1 71 ? -8.716 7.400 9.871 1.00 94.31 71 LYS A C 1
ATOM 562 O O . LYS A 1 71 ? -8.070 7.515 10.906 1.00 94.31 71 LYS A O 1
ATOM 567 N N . ILE A 1 72 ? -8.262 6.759 8.792 1.00 94.06 72 ILE A N 1
ATOM 568 C CA . ILE A 1 72 ? -6.947 6.103 8.733 1.00 94.06 72 ILE A CA 1
ATOM 569 C C . ILE A 1 72 ? -5.910 6.911 7.944 1.00 94.06 72 ILE A C 1
ATOM 571 O O . ILE A 1 72 ? -4.724 6.621 8.044 1.00 94.06 72 ILE A O 1
ATOM 575 N N . LYS A 1 73 ? -6.325 7.938 7.185 1.00 92.50 73 LYS A N 1
ATOM 576 C CA . LYS A 1 73 ? -5.464 8.679 6.242 1.00 92.50 73 LYS A CA 1
ATOM 577 C C . LYS A 1 73 ? -4.140 9.151 6.856 1.00 92.50 73 LYS A C 1
ATOM 579 O O . LYS A 1 73 ? -3.112 9.083 6.204 1.00 92.50 73 LYS A O 1
ATOM 584 N N . GLU A 1 74 ? -4.158 9.608 8.108 1.00 93.44 74 GLU A N 1
ATOM 585 C CA . GLU A 1 74 ? -2.985 10.209 8.760 1.00 93.44 74 GLU A CA 1
ATOM 586 C C . GLU A 1 74 ? -1.936 9.167 9.157 1.00 93.44 74 GLU A C 1
ATOM 588 O O . GLU A 1 74 ? -0.768 9.499 9.322 1.00 93.44 74 GLU A O 1
ATOM 593 N N . LYS A 1 75 ? -2.348 7.904 9.300 1.00 93.19 75 LYS A N 1
ATOM 594 C CA . LYS A 1 75 ? -1.478 6.790 9.695 1.00 93.19 75 LYS A CA 1
ATOM 595 C C . LYS A 1 75 ? -1.240 5.791 8.571 1.00 93.19 75 LYS A C 1
AT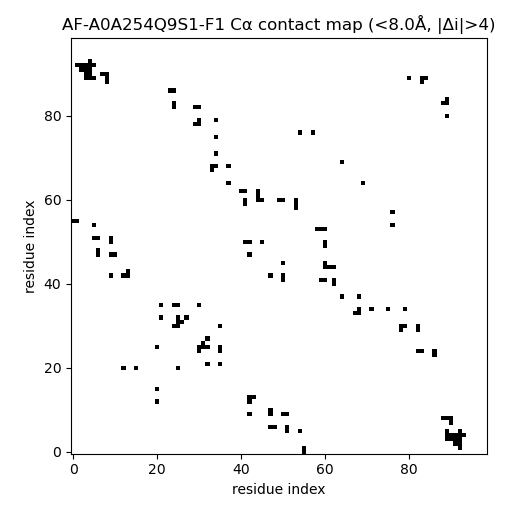OM 597 O O . LYS A 1 75 ? -0.300 5.005 8.661 1.00 93.19 75 LYS A O 1
ATOM 602 N N . PHE A 1 76 ? -2.040 5.864 7.506 1.00 95.44 76 PHE A N 1
ATOM 603 C CA . PHE A 1 76 ? -2.070 4.890 6.423 1.00 95.44 76 PHE A CA 1
ATOM 604 C C . PHE A 1 76 ? -0.679 4.568 5.878 1.00 95.44 76 PHE A C 1
ATOM 606 O O . PHE A 1 76 ? -0.324 3.398 5.841 1.00 95.44 76 PHE A O 1
ATOM 613 N N . TRP A 1 77 ? 0.119 5.569 5.487 1.00 94.56 77 TRP A N 1
ATOM 614 C CA . TRP A 1 77 ? 1.439 5.312 4.904 1.00 94.56 77 TRP A CA 1
ATOM 615 C C . TRP A 1 77 ? 2.380 4.613 5.885 1.00 94.56 77 TRP A C 1
ATOM 617 O O . TRP A 1 77 ? 3.028 3.641 5.511 1.00 94.56 77 TRP A O 1
ATOM 627 N N . GLY A 1 78 ? 2.404 5.039 7.151 1.00 93.44 78 GLY A N 1
ATOM 628 C CA . GLY A 1 78 ? 3.218 4.395 8.183 1.00 93.44 78 GLY A CA 1
ATOM 629 C C . GLY A 1 78 ? 2.794 2.946 8.445 1.00 93.44 78 GLY A C 1
ATOM 630 O O . GLY A 1 78 ? 3.631 2.046 8.471 1.00 93.44 78 GLY A O 1
ATOM 631 N N . GLU A 1 79 ? 1.492 2.699 8.583 1.00 94.00 79 GLU A N 1
ATOM 632 C CA . GLU A 1 79 ? 0.939 1.357 8.807 1.00 94.00 79 GLU A CA 1
ATOM 633 C C . GLU A 1 79 ? 1.135 0.449 7.580 1.00 94.00 79 GLU A C 1
ATOM 635 O O . GLU A 1 79 ? 1.557 -0.701 7.722 1.00 94.00 79 GLU A O 1
ATOM 640 N N . ALA A 1 80 ? 0.931 0.975 6.370 1.00 94.62 80 ALA A N 1
ATOM 641 C CA . ALA A 1 80 ? 1.158 0.262 5.119 1.00 94.62 80 ALA A CA 1
ATOM 642 C C . ALA A 1 80 ? 2.633 -0.103 4.935 1.00 94.62 80 ALA A C 1
ATOM 644 O O . ALA A 1 80 ? 2.937 -1.256 4.650 1.00 94.62 80 ALA A O 1
ATOM 645 N N . MET A 1 81 ? 3.557 0.833 5.171 1.00 93.31 81 MET A N 1
ATOM 646 C CA . MET A 1 81 ? 4.995 0.569 5.098 1.00 93.31 81 MET A CA 1
ATOM 647 C C . MET A 1 81 ? 5.440 -0.483 6.115 1.00 93.31 81 MET A C 1
ATOM 649 O O . MET A 1 81 ? 6.197 -1.381 5.757 1.00 93.31 81 MET A O 1
ATOM 653 N N . ASN A 1 82 ? 4.938 -0.432 7.352 1.00 93.19 82 ASN A N 1
ATOM 654 C CA . ASN A 1 82 ? 5.228 -1.458 8.358 1.00 93.19 82 ASN A CA 1
ATOM 655 C C . ASN A 1 82 ? 4.789 -2.849 7.883 1.00 93.19 82 ASN A C 1
ATOM 657 O O . ASN A 1 82 ? 5.539 -3.821 8.000 1.00 93.19 82 ASN A O 1
ATOM 661 N N . VAL A 1 83 ? 3.592 -2.940 7.301 1.00 94.00 83 VAL A N 1
ATOM 662 C CA . VAL A 1 83 ? 3.044 -4.197 6.786 1.00 94.00 83 VAL A CA 1
ATOM 663 C C . VAL A 1 83 ? 3.836 -4.665 5.570 1.00 94.00 83 VAL A C 1
ATOM 665 O O . VAL A 1 83 ? 4.311 -5.798 5.568 1.00 94.00 83 VAL A O 1
ATOM 668 N N . TRP A 1 84 ? 4.060 -3.810 4.574 1.00 94.00 84 TRP A N 1
ATOM 669 C CA . TRP A 1 84 ? 4.848 -4.135 3.385 1.00 94.00 84 TRP A CA 1
ATOM 670 C C . TRP A 1 84 ? 6.265 -4.587 3.742 1.00 94.00 84 TRP A C 1
ATOM 672 O O . TRP A 1 84 ? 6.735 -5.579 3.191 1.00 94.00 84 TRP A O 1
ATOM 682 N N . ASN A 1 85 ? 6.908 -3.944 4.718 1.00 91.69 85 ASN A N 1
ATOM 683 C CA . ASN A 1 85 ? 8.206 -4.371 5.232 1.00 91.69 85 ASN A CA 1
ATOM 684 C C . ASN A 1 85 ? 8.126 -5.765 5.877 1.00 91.69 85 ASN A C 1
ATOM 686 O O . ASN A 1 85 ? 8.896 -6.655 5.533 1.00 91.69 85 ASN A O 1
ATOM 690 N N . SER A 1 86 ? 7.140 -5.996 6.756 1.00 91.12 86 SER A N 1
ATOM 691 C CA . SER A 1 86 ? 6.952 -7.288 7.440 1.00 91.12 86 SER A CA 1
ATOM 692 C C . SER A 1 86 ? 6.628 -8.452 6.493 1.00 91.12 86 SER A C 1
ATOM 694 O O . SER A 1 86 ? 6.860 -9.613 6.828 1.00 91.12 86 SER A O 1
ATOM 696 N N . ARG A 1 87 ? 6.081 -8.147 5.310 1.00 90.69 87 ARG A N 1
ATOM 697 C CA . ARG A 1 87 ? 5.741 -9.110 4.254 1.00 90.69 87 ARG A CA 1
ATOM 698 C C . ARG A 1 87 ? 6.826 -9.230 3.177 1.00 90.69 87 ARG A C 1
ATOM 700 O O . ARG A 1 87 ? 6.630 -9.980 2.229 1.00 90.69 87 ARG A O 1
ATOM 707 N N . GLY A 1 88 ? 7.949 -8.519 3.314 1.00 89.94 88 GLY A 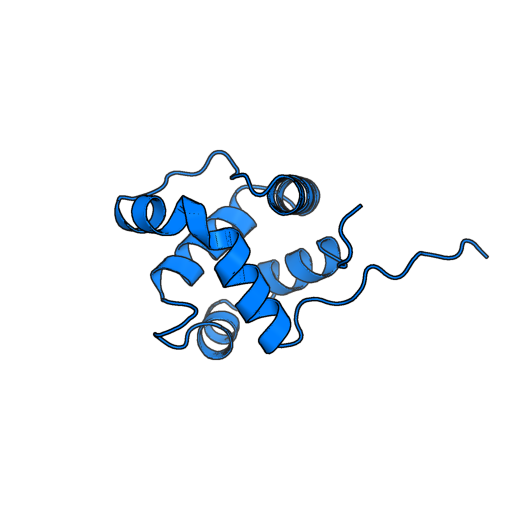N 1
ATOM 708 C CA . GLY A 1 88 ? 9.067 -8.577 2.367 1.00 89.94 88 GLY A CA 1
ATOM 709 C C . GLY A 1 88 ? 8.808 -7.879 1.029 1.00 89.94 88 GLY A C 1
ATOM 710 O O . GLY A 1 88 ? 9.455 -8.210 0.043 1.00 89.94 88 GLY A O 1
ATOM 711 N N . LEU A 1 89 ? 7.862 -6.936 0.978 1.00 91.69 89 LEU A N 1
ATOM 712 C CA . LEU A 1 89 ? 7.514 -6.195 -0.241 1.00 91.69 89 LEU A CA 1
ATOM 713 C C . LEU A 1 89 ? 8.345 -4.925 -0.434 1.00 91.69 89 LEU A C 1
ATOM 715 O O . LEU A 1 89 ? 8.428 -4.418 -1.548 1.00 91.69 89 LEU A O 1
ATOM 719 N N . LEU A 1 90 ? 8.938 -4.392 0.638 1.00 90.62 90 LEU A N 1
ATOM 720 C CA . LEU A 1 90 ? 9.847 -3.253 0.545 1.00 90.62 90 LEU A CA 1
ATOM 721 C C . LEU A 1 90 ? 11.261 -3.756 0.267 1.00 90.62 90 LEU A C 1
ATOM 723 O O . LEU A 1 90 ? 11.980 -4.177 1.173 1.00 90.62 90 LEU A O 1
ATOM 727 N N . THR A 1 91 ? 11.652 -3.718 -1.000 1.00 86.56 91 THR A N 1
ATOM 728 C CA . THR A 1 91 ? 13.016 -4.015 -1.434 1.00 86.56 91 THR A CA 1
ATOM 729 C C . THR A 1 91 ? 13.870 -2.746 -1.383 1.00 86.56 91 THR A C 1
ATOM 731 O O . THR A 1 91 ? 13.353 -1.653 -1.626 1.00 86.56 91 THR A O 1
ATOM 734 N N . PRO A 1 92 ? 15.171 -2.837 -1.056 1.00 85.69 92 PRO A N 1
ATOM 735 C CA . PRO A 1 92 ? 16.064 -1.684 -1.115 1.00 85.69 92 PRO A CA 1
ATOM 736 C C . PRO A 1 92 ? 16.109 -1.099 -2.528 1.00 85.69 92 PRO A C 1
ATOM 738 O O . PRO A 1 92 ? 16.157 -1.853 -3.501 1.00 85.69 92 PRO A O 1
ATOM 741 N N . ALA A 1 93 ? 16.160 0.229 -2.642 1.00 79.69 93 ALA A N 1
ATOM 742 C CA . ALA A 1 93 ? 16.479 0.879 -3.906 1.00 79.69 93 ALA A CA 1
ATOM 743 C C . ALA A 1 93 ? 17.909 0.474 -4.293 1.00 79.69 93 ALA A C 1
ATOM 745 O O . ALA A 1 93 ? 18.883 0.963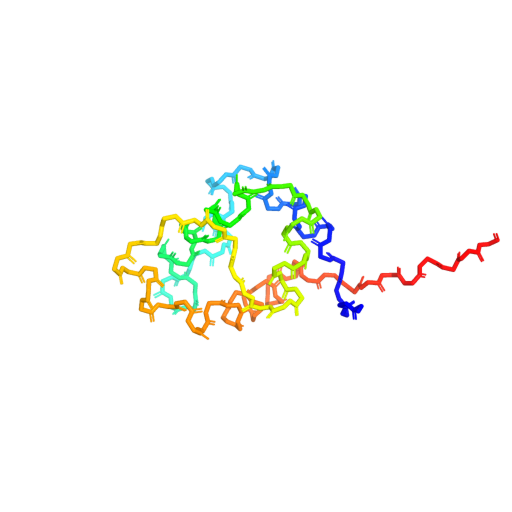 -3.714 1.00 79.69 93 ALA A O 1
ATOM 746 N N . VAL A 1 94 ? 18.061 -0.474 -5.221 1.00 69.94 94 VAL A N 1
ATOM 747 C CA . VAL A 1 94 ? 19.385 -0.820 -5.739 1.00 69.94 94 VAL A CA 1
ATOM 748 C C . VAL A 1 94 ? 19.886 0.424 -6.458 1.00 69.94 94 VAL A C 1
ATOM 750 O O . VA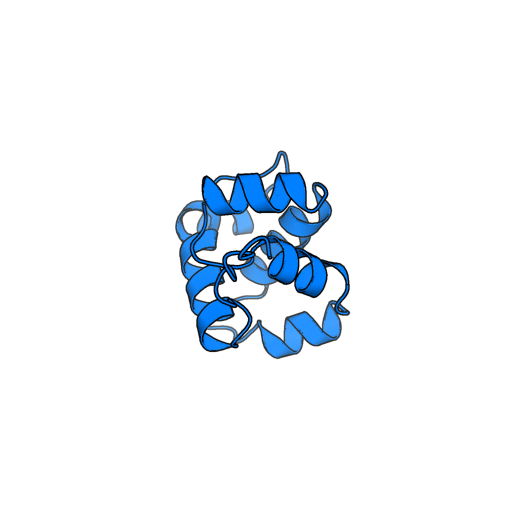L A 1 94 ? 19.312 0.833 -7.463 1.00 69.94 94 VAL A O 1
ATOM 753 N N . ALA A 1 95 ? 20.937 1.056 -5.932 1.00 54.69 95 ALA A N 1
ATOM 754 C CA . ALA A 1 95 ? 21.634 2.092 -6.672 1.00 54.69 95 ALA A CA 1
ATOM 755 C C . ALA A 1 95 ? 22.139 1.431 -7.953 1.00 54.69 95 ALA A C 1
ATOM 757 O O . ALA A 1 95 ? 23.055 0.607 -7.895 1.00 54.69 95 ALA A O 1
ATOM 758 N N . THR A 1 96 ? 21.518 1.741 -9.090 1.00 44.66 96 THR A N 1
ATOM 759 C CA . THR A 1 96 ? 22.039 1.379 -10.401 1.00 44.66 96 THR A CA 1
ATOM 760 C C . THR A 1 96 ? 23.436 1.982 -10.473 1.00 44.66 96 THR A C 1
ATOM 762 O O . THR A 1 96 ? 23.599 3.167 -10.758 1.00 44.66 96 THR A O 1
ATOM 765 N N . LYS A 1 97 ? 24.467 1.201 -10.136 1.00 38.34 97 LYS A N 1
ATOM 766 C CA . LYS A 1 97 ? 25.828 1.537 -10.524 1.00 38.34 97 LYS A CA 1
ATOM 767 C C . LYS A 1 97 ? 25.796 1.479 -12.040 1.00 38.34 97 LYS A C 1
ATOM 769 O O . LYS A 1 97 ? 25.723 0.392 -12.605 1.00 38.34 97 LYS A O 1
ATOM 774 N N . ALA A 1 98 ? 25.755 2.652 -12.666 1.00 38.16 98 ALA A N 1
ATOM 775 C CA . ALA A 1 98 ? 26.135 2.793 -14.056 1.00 38.16 98 ALA A CA 1
ATOM 776 C C . ALA A 1 98 ? 27.498 2.101 -14.202 1.00 38.16 98 ALA A C 1
ATOM 778 O O . ALA A 1 98 ? 28.454 2.479 -13.520 1.00 38.16 98 ALA A O 1
ATOM 779 N N . ALA A 1 99 ? 27.512 1.007 -14.961 1.00 37.41 99 ALA A N 1
ATOM 780 C CA . ALA A 1 99 ? 28.734 0.376 -15.432 1.00 37.41 99 ALA A CA 1
ATOM 781 C C . ALA A 1 99 ? 29.281 1.180 -16.614 1.00 37.41 99 ALA A C 1
ATOM 783 O O . ALA A 1 99 ? 28.447 1.735 -17.369 1.00 37.41 99 ALA A O 1
#

Secondary structure (DSSP, 8-state):
--SB-HHHHHHHHHHS-HHHHHHHH--SSSS-HHHHHHHHHHHHHS-HHHHHHHHHHT---S----HHHHHHTTTHHHHHHHHHHHTT---B-------

Radius of gyration: 13.39 Å; Cα contacts (8 Å, |Δi|>4): 88; chains: 1; bounding box: 44×26×29 Å

Sequence (99 aa):
MSQYDVAGLYNFLAHTPESGLRKMLVDAKSFTETHFNLMMKIVRAGGEAQFVEHFEKQDFPKIKMGPADVKIKEKFWGEAMNVWNSRGLLTPAVATKAA